Protein AF-W4VJ61-F1 (afdb_monomer)

pLDDT: mean 85.26, std 14.66, range [44.03, 98.44]

Foldseek 3Di:
DDPDDDDDPVRLVVQLVVLVVQLVVLVVQLVVQCVCCVVPNDPVSNVVSCVVSVVSNVVSVLSNCLSVDDPDPVVVVSVD

Nearest PDB structures (foldseek):
  5l8g-assembly2_N  TM=6.114E-01  e=6.313E+00  Rhodospirillum rubrum
  5l8g-assembly2_S  TM=5.683E-01  e=5.335E+00  Rhodospirillum rubrum

Structure (mmCIF, N/CA/C/O backbone):
data_AF-W4VJ61-F1
#
_entry.id   AF-W4VJ61-F1
#
loop_
_atom_site.group_PDB
_atom_site.id
_atom_site.type_symbol
_atom_site.label_atom_id
_atom_site.label_alt_id
_atom_site.label_comp_id
_atom_site.label_asym_id
_atom_site.label_entity_id
_atom_site.label_seq_id
_atom_site.pdbx_PDB_ins_code
_atom_site.Cartn_x
_atom_site.Cartn_y
_atom_site.Cartn_z
_atom_site.occupancy
_atom_site.B_iso_or_equiv
_atom_site.auth_seq_id
_atom_site.auth_comp_id
_atom_site.auth_asym_id
_atom_site.auth_atom_id
_atom_site.pdbx_PDB_model_num
ATOM 1 N N . MET A 1 1 ? 2.560 0.511 33.949 1.00 44.03 1 MET A N 1
ATOM 2 C CA . MET A 1 1 ? 1.767 0.241 32.732 1.00 44.03 1 MET A CA 1
ATOM 3 C C . MET A 1 1 ? 0.979 1.493 32.397 1.00 44.03 1 MET A C 1
ATOM 5 O O . MET A 1 1 ? 0.237 1.946 33.257 1.00 44.03 1 MET A O 1
ATOM 9 N N . GLY A 1 2 ? 1.184 2.084 31.218 1.00 45.50 2 GLY A N 1
ATOM 10 C CA . GLY A 1 2 ? 0.362 3.210 30.767 1.00 45.50 2 GLY A CA 1
ATOM 11 C C . GLY A 1 2 ? -1.086 2.766 30.554 1.00 45.50 2 GLY A C 1
ATOM 12 O O . GLY A 1 2 ? -1.324 1.639 30.124 1.00 45.50 2 GLY A O 1
ATOM 13 N N . SER A 1 3 ? -2.037 3.631 30.888 1.00 48.81 3 SER A N 1
ATOM 14 C CA . SER A 1 3 ? -3.459 3.452 30.601 1.00 48.81 3 SER A CA 1
ATOM 15 C C . SER A 1 3 ? -3.661 3.285 29.09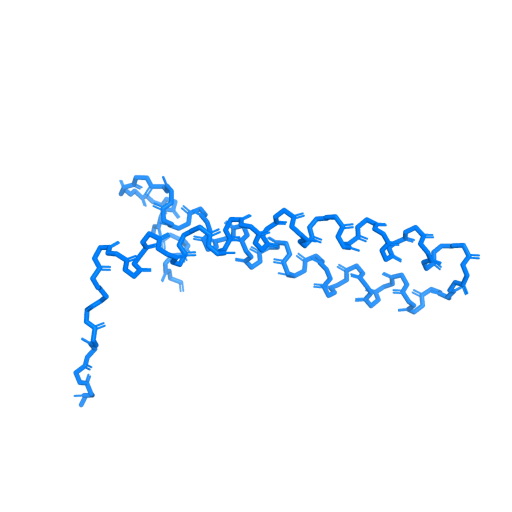6 1.00 48.81 3 SER A C 1
ATOM 17 O O . SER A 1 3 ? -3.473 4.235 28.336 1.00 48.81 3 SER A O 1
ATOM 19 N N . THR A 1 4 ? -4.010 2.078 28.655 1.00 57.94 4 THR A N 1
ATOM 20 C CA . THR A 1 4 ? -4.426 1.821 27.275 1.00 57.94 4 THR A CA 1
ATOM 21 C C . THR A 1 4 ? -5.723 2.579 27.029 1.00 57.94 4 THR A C 1
ATOM 23 O O . THR A 1 4 ? -6.733 2.300 27.671 1.00 57.94 4 THR A O 1
ATOM 26 N N . HIS A 1 5 ? -5.674 3.582 26.157 1.00 65.69 5 HIS A N 1
ATOM 27 C CA . HIS A 1 5 ? -6.849 4.347 25.768 1.00 65.69 5 HIS A CA 1
ATOM 28 C C . HIS A 1 5 ? -7.789 3.413 24.992 1.00 65.69 5 HIS A C 1
ATOM 30 O O . HIS A 1 5 ? -7.418 2.906 23.935 1.00 65.69 5 HIS A O 1
ATOM 36 N N . GLU A 1 6 ? -8.972 3.131 25.537 1.00 74.44 6 GLU A N 1
ATOM 37 C CA . GLU A 1 6 ? -10.018 2.396 24.821 1.00 74.44 6 GLU A CA 1
ATOM 38 C C . GLU A 1 6 ? -10.536 3.303 23.695 1.00 74.44 6 GLU A C 1
ATOM 40 O O . GLU A 1 6 ? -10.962 4.433 23.950 1.00 74.44 6 GLU A O 1
ATOM 45 N N . PHE A 1 7 ? -10.449 2.846 22.445 1.00 77.00 7 PHE A N 1
ATOM 46 C CA . PHE A 1 7 ? -10.984 3.596 21.310 1.00 77.00 7 PHE A CA 1
ATOM 47 C C . PHE A 1 7 ? -12.511 3.639 21.385 1.00 77.00 7 PHE A C 1
ATOM 49 O O . PHE A 1 7 ? -13.173 2.648 21.693 1.00 77.00 7 PHE A O 1
ATOM 56 N N . SER A 1 8 ? -13.093 4.792 21.074 1.00 86.88 8 SER A N 1
ATOM 57 C CA . SER A 1 8 ? -14.535 4.910 20.911 1.00 86.88 8 SER A CA 1
ATOM 58 C C . SER A 1 8 ? -15.006 4.170 19.656 1.00 86.88 8 SER A C 1
ATOM 60 O O . SER A 1 8 ? -14.279 4.032 18.673 1.00 86.88 8 SER A O 1
ATOM 62 N N . VAL A 1 9 ? -16.284 3.787 19.629 1.00 83.00 9 VAL A N 1
ATOM 63 C CA . VAL A 1 9 ? -16.917 3.160 18.451 1.00 83.00 9 VAL A CA 1
ATOM 64 C C . VAL A 1 9 ? -16.734 4.009 17.184 1.00 83.00 9 VAL A C 1
ATOM 66 O O . VAL A 1 9 ? -16.565 3.473 16.092 1.00 83.00 9 VAL A O 1
ATOM 69 N N . LYS A 1 10 ? -16.733 5.343 17.312 1.00 86.25 10 LYS A N 1
ATOM 70 C CA . LYS A 1 10 ? -16.507 6.250 16.177 1.00 86.25 10 LYS A CA 1
ATOM 71 C C . LYS A 1 10 ? -15.084 6.136 15.629 1.00 86.25 10 LYS A C 1
ATOM 73 O O . LYS A 1 10 ? -14.914 6.141 14.414 1.00 86.25 10 LYS A O 1
ATOM 78 N N . GLU A 1 11 ? -14.088 6.016 16.504 1.00 83.50 11 GLU A N 1
ATOM 79 C CA . GLU A 1 11 ? -12.685 5.829 16.118 1.00 83.50 11 GLU A CA 1
ATOM 80 C C . GLU A 1 11 ? -12.460 4.454 15.483 1.00 83.50 11 GLU A C 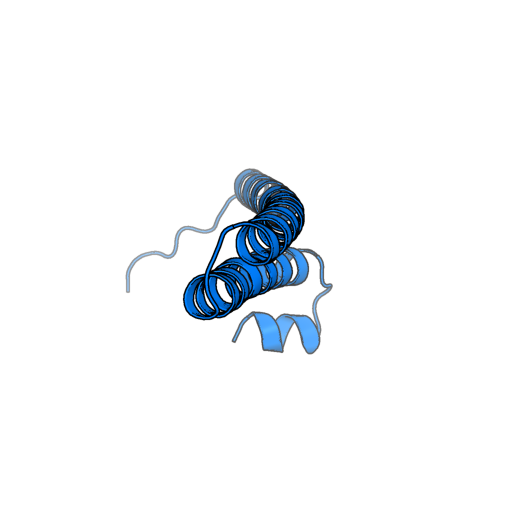1
ATOM 82 O O . GLU A 1 11 ? -11.787 4.362 14.459 1.00 83.50 11 GLU A O 1
ATOM 87 N N . GLU A 1 12 ? -13.085 3.396 16.007 1.00 81.94 12 GLU A N 1
ATOM 88 C CA . GLU A 1 12 ? -13.000 2.058 15.407 1.00 81.94 12 GLU A CA 1
ATOM 89 C C . GLU A 1 12 ? -13.626 1.998 14.004 1.00 81.94 12 GLU A C 1
ATOM 91 O O . GLU A 1 12 ? -13.069 1.371 13.097 1.00 81.94 12 GLU A O 1
ATOM 96 N N . VAL A 1 13 ? -14.763 2.673 13.798 1.00 84.69 13 VAL A N 1
ATOM 97 C CA . VAL A 1 13 ? -15.401 2.785 12.477 1.00 84.69 13 VAL A CA 1
ATOM 98 C C . VAL A 1 13 ? -14.534 3.611 11.529 1.00 84.69 13 VAL A C 1
ATOM 100 O O . VAL A 1 13 ? -14.310 3.185 10.396 1.00 84.69 13 VAL A O 1
ATOM 103 N N . ALA A 1 14 ? -14.006 4.752 11.983 1.00 87.69 14 ALA A N 1
ATOM 104 C CA . ALA A 1 14 ? -13.114 5.583 11.180 1.00 87.69 14 ALA A CA 1
ATOM 105 C C . ALA A 1 14 ? -11.865 4.801 10.743 1.00 87.69 14 ALA A C 1
ATOM 107 O O . ALA A 1 14 ? -11.547 4.799 9.555 1.00 87.69 14 ALA A O 1
ATOM 108 N N . ASN A 1 15 ? -11.227 4.067 11.661 1.00 85.25 15 ASN A N 1
ATOM 109 C CA . ASN A 1 15 ? -10.104 3.188 11.339 1.00 85.25 15 ASN A CA 1
ATOM 110 C C . ASN A 1 15 ? -10.514 2.092 10.346 1.00 85.25 15 ASN A C 1
ATOM 112 O O . ASN A 1 15 ? -9.858 1.891 9.331 1.00 85.25 15 ASN A O 1
ATOM 116 N N . SER A 1 16 ? -11.636 1.408 10.559 1.00 84.50 16 SER A N 1
ATOM 117 C CA . SER A 1 16 ? -12.070 0.347 9.636 1.00 84.50 16 SER A CA 1
ATOM 118 C C . SER A 1 16 ? -12.292 0.870 8.207 1.00 84.50 16 SER A C 1
ATOM 120 O O . SER A 1 16 ? -11.909 0.211 7.238 1.00 84.50 16 SER A O 1
ATOM 122 N N . VAL A 1 17 ? -12.858 2.075 8.068 1.00 88.56 17 VAL A N 1
ATOM 123 C CA . VAL A 1 17 ? -13.078 2.732 6.771 1.00 88.56 17 VAL A CA 1
ATOM 124 C C . VAL A 1 17 ? -11.760 3.158 6.126 1.00 88.56 17 VAL A C 1
ATOM 126 O O . VAL A 1 17 ? -11.541 2.858 4.952 1.00 88.56 17 VAL A O 1
ATOM 129 N N . THR A 1 18 ? -10.865 3.822 6.863 1.00 89.12 18 THR A N 1
ATOM 130 C CA . THR A 1 18 ? -9.574 4.268 6.309 1.00 89.12 18 THR A CA 1
ATOM 131 C C . THR A 1 18 ? -8.714 3.087 5.877 1.00 89.12 18 THR A C 1
ATOM 133 O O . THR A 1 18 ? -8.114 3.133 4.803 1.00 89.12 18 THR A O 1
ATOM 136 N N . HIS A 1 19 ? -8.717 1.997 6.643 1.00 87.81 19 HIS A N 1
ATOM 137 C CA . HIS A 1 19 ? -8.009 0.775 6.280 1.00 87.81 19 HIS A CA 1
ATOM 138 C C . HIS A 1 19 ? -8.638 0.069 5.071 1.00 87.81 19 HIS A C 1
ATOM 140 O O . HIS A 1 19 ? -7.906 -0.375 4.188 1.00 87.81 19 HIS A O 1
ATOM 146 N N . GLY A 1 20 ? -9.972 0.027 4.967 1.00 88.19 20 GLY A N 1
ATOM 147 C CA . GLY A 1 20 ? -10.658 -0.511 3.787 1.00 88.19 20 GLY A CA 1
ATOM 148 C C . GLY A 1 20 ? -10.357 0.280 2.507 1.00 88.19 20 GLY A C 1
ATOM 149 O O . GLY A 1 20 ? -10.069 -0.306 1.463 1.00 88.19 20 GLY A O 1
ATOM 150 N N . ILE A 1 21 ? -10.339 1.614 2.586 1.00 93.56 21 ILE A N 1
ATOM 151 C CA . ILE A 1 21 ? -9.911 2.473 1.470 1.00 93.56 21 ILE A CA 1
ATOM 152 C C . ILE A 1 21 ? -8.430 2.226 1.148 1.00 93.56 21 ILE A C 1
ATOM 154 O O . ILE A 1 21 ? -8.074 2.059 -0.020 1.00 93.56 21 ILE A O 1
ATOM 158 N N . GLY A 1 22 ? -7.578 2.137 2.173 1.00 93.31 22 GLY A N 1
ATOM 159 C CA . GLY A 1 22 ? -6.158 1.815 2.033 1.00 93.31 22 GLY A CA 1
ATOM 160 C C . GLY A 1 22 ? -5.913 0.486 1.315 1.00 93.31 22 GLY A C 1
ATOM 161 O O . GLY A 1 22 ? -5.033 0.415 0.458 1.00 93.31 22 GLY A O 1
ATOM 162 N N . MET A 1 23 ? -6.732 -0.538 1.577 1.00 93.44 23 MET A N 1
ATOM 163 C CA . MET A 1 23 ? -6.679 -1.832 0.885 1.00 93.44 23 MET A CA 1
ATOM 164 C C . MET A 1 23 ? -6.917 -1.672 -0.620 1.00 93.44 23 MET A C 1
ATOM 166 O O . MET A 1 23 ? -6.101 -2.129 -1.422 1.00 93.44 23 MET A O 1
ATOM 170 N N . LEU A 1 24 ? -8.003 -0.996 -1.012 1.00 95.25 24 LEU A N 1
ATOM 171 C CA . LEU A 1 24 ? -8.349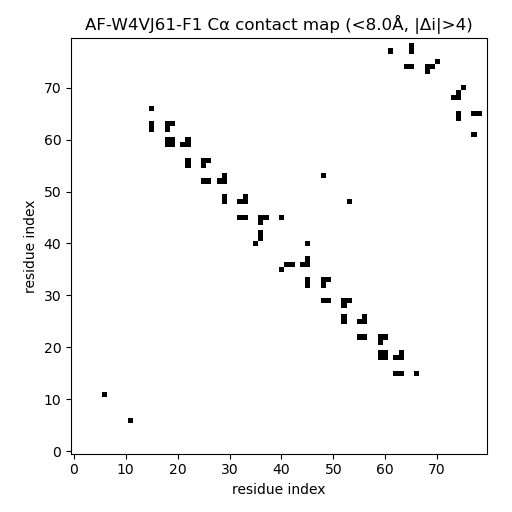 -0.796 -2.424 1.00 95.25 24 LEU A CA 1
ATOM 172 C C . LEU A 1 24 ? -7.288 0.031 -3.159 1.00 95.25 24 LEU A C 1
ATOM 174 O O . LEU A 1 24 ? -6.857 -0.343 -4.252 1.00 95.25 24 LEU A O 1
ATOM 178 N N . LEU A 1 25 ? -6.827 1.121 -2.540 1.00 96.75 25 LEU A N 1
ATOM 179 C CA . LEU A 1 25 ? -5.773 1.963 -3.104 1.00 96.75 25 LEU A CA 1
ATOM 180 C C . LEU A 1 25 ? -4.441 1.214 -3.221 1.00 96.75 25 LEU A C 1
ATOM 182 O O . LEU A 1 25 ? -3.736 1.395 -4.211 1.00 96.75 25 LEU A O 1
ATOM 186 N N . SER A 1 26 ? -4.115 0.337 -2.269 1.00 96.38 26 SER A N 1
ATOM 187 C CA . SER A 1 26 ? -2.894 -0.477 -2.320 1.00 96.38 26 SER A CA 1
ATOM 188 C C . SER A 1 26 ? -2.920 -1.483 -3.467 1.00 96.38 26 SER A C 1
ATOM 190 O O . SER A 1 26 ? -1.908 -1.649 -4.143 1.00 96.38 26 SER A O 1
ATOM 192 N N . ILE A 1 27 ? -4.072 -2.109 -3.739 1.00 97.31 27 ILE A N 1
ATOM 193 C CA . ILE A 1 27 ? -4.235 -3.011 -4.891 1.00 97.31 27 ILE A CA 1
ATOM 194 C C . ILE A 1 27 ? -4.051 -2.231 -6.197 1.00 97.31 27 ILE A C 1
ATOM 196 O O . ILE A 1 27 ? -3.254 -2.632 -7.046 1.00 97.31 27 ILE A O 1
ATOM 200 N N . ALA A 1 28 ? -4.748 -1.100 -6.347 1.00 98.19 28 ALA A N 1
ATOM 201 C CA . ALA A 1 28 ? -4.650 -0.268 -7.544 1.00 98.19 28 ALA A CA 1
ATOM 202 C C . ALA A 1 28 ? -3.215 0.244 -7.769 1.00 98.19 28 ALA A C 1
ATOM 204 O O . ALA A 1 28 ? -2.677 0.125 -8.870 1.00 98.19 28 ALA A O 1
ATOM 205 N N . GLY A 1 29 ? -2.571 0.753 -6.716 1.00 97.94 29 GLY A N 1
ATOM 206 C CA . GLY A 1 29 ? -1.190 1.229 -6.757 1.00 97.94 29 GLY A CA 1
ATOM 207 C C . GLY A 1 29 ? -0.194 0.125 -7.107 1.00 97.94 29 GLY A C 1
ATOM 208 O O . GLY A 1 29 ? 0.662 0.334 -7.964 1.00 97.94 29 GLY A O 1
ATOM 209 N N . LEU A 1 30 ? -0.331 -1.067 -6.514 1.00 97.94 30 LEU A N 1
ATOM 210 C CA . LEU A 1 30 ? 0.515 -2.221 -6.827 1.00 97.94 30 LEU A CA 1
ATOM 211 C C . LEU A 1 30 ? 0.412 -2.610 -8.308 1.00 97.94 30 LEU A C 1
ATOM 213 O O . LEU A 1 30 ? 1.439 -2.810 -8.955 1.00 97.94 30 LEU A O 1
ATOM 217 N N . VAL A 1 31 ? -0.804 -2.664 -8.865 1.00 98.25 31 VAL A N 1
ATOM 218 C CA . VAL A 1 31 ? -1.009 -2.971 -10.291 1.00 98.25 31 VAL A CA 1
ATOM 219 C C . VAL A 1 31 ? -0.330 -1.926 -11.175 1.00 98.25 31 VAL A C 1
ATOM 221 O O . VAL A 1 31 ? 0.425 -2.291 -12.075 1.00 98.25 31 VAL A O 1
ATOM 224 N N . ILE A 1 32 ? -0.540 -0.634 -10.898 1.00 98.31 32 ILE A N 1
ATOM 225 C CA . ILE A 1 32 ? 0.073 0.459 -11.667 1.00 98.31 32 ILE A CA 1
ATOM 226 C C . ILE A 1 32 ? 1.603 0.358 -11.617 1.00 98.31 32 ILE A C 1
ATOM 228 O O . ILE A 1 32 ? 2.256 0.400 -12.660 1.00 98.31 32 ILE A O 1
ATOM 232 N N . LEU A 1 33 ? 2.182 0.172 -10.429 1.00 97.94 33 LEU A N 1
ATOM 233 C CA . LEU A 1 33 ? 3.630 0.062 -10.256 1.00 97.94 33 LEU A CA 1
ATOM 234 C C . LEU A 1 33 ? 4.216 -1.153 -10.990 1.00 97.94 33 LEU A C 1
ATOM 236 O O . LEU A 1 33 ? 5.266 -1.030 -11.624 1.00 97.94 33 LEU A O 1
ATOM 240 N N . ILE A 1 34 ? 3.550 -2.312 -10.962 1.00 97.81 34 ILE A N 1
ATOM 241 C CA . ILE A 1 34 ? 3.991 -3.504 -11.707 1.00 97.81 34 ILE A CA 1
ATOM 242 C C . ILE A 1 34 ? 3.942 -3.257 -13.221 1.00 97.81 34 ILE A C 1
ATOM 244 O O . ILE A 1 34 ? 4.912 -3.557 -13.920 1.00 97.81 34 ILE A O 1
ATOM 248 N N . VAL A 1 35 ? 2.857 -2.670 -13.735 1.00 98.44 35 VAL A N 1
ATOM 249 C CA . VAL A 1 35 ? 2.723 -2.369 -15.171 1.00 98.44 35 VAL A CA 1
ATOM 250 C C . VAL A 1 35 ? 3.830 -1.414 -15.623 1.00 98.44 35 VAL A C 1
ATOM 252 O O . VAL A 1 35 ? 4.564 -1.719 -16.562 1.00 98.44 35 VAL A O 1
ATOM 255 N N . TYR A 1 36 ? 4.019 -0.295 -14.921 1.00 98.25 36 TYR A N 1
ATOM 256 C CA . TYR A 1 36 ? 5.040 0.689 -15.286 1.00 98.25 36 TYR A CA 1
ATOM 257 C C . TYR A 1 36 ? 6.467 0.165 -15.106 1.00 98.25 36 TYR A C 1
ATOM 259 O O . TYR A 1 36 ? 7.326 0.452 -15.937 1.00 98.25 36 TYR A O 1
ATOM 267 N N . SER A 1 37 ? 6.736 -0.632 -14.068 1.00 97.81 37 SER A N 1
ATOM 268 C CA . SER A 1 37 ? 8.064 -1.239 -13.892 1.00 97.81 37 SER A CA 1
ATOM 269 C C . SER A 1 37 ? 8.385 -2.286 -14.954 1.00 97.81 37 SER A C 1
ATOM 271 O O . SER A 1 37 ? 9.551 -2.428 -15.309 1.00 97.81 37 SER A O 1
ATOM 273 N N . THR A 1 38 ? 7.375 -2.958 -15.511 1.00 97.62 38 THR A N 1
ATOM 274 C CA . THR A 1 38 ? 7.558 -3.876 -16.644 1.00 97.62 38 THR A CA 1
ATOM 275 C C . THR A 1 38 ? 7.859 -3.123 -17.942 1.00 97.62 38 THR A C 1
ATOM 277 O O . THR A 1 38 ? 8.675 -3.577 -18.737 1.00 97.62 38 THR A O 1
ATOM 280 N N . LEU A 1 39 ? 7.222 -1.967 -18.160 1.00 98.31 39 LEU A N 1
ATOM 281 C CA . LEU A 1 39 ? 7.390 -1.176 -19.385 1.00 98.31 39 LEU A CA 1
ATOM 282 C C . LEU A 1 39 ? 8.673 -0.335 -19.402 1.00 98.31 39 LEU A C 1
ATOM 284 O O . LEU A 1 39 ? 9.284 -0.173 -20.455 1.00 98.31 39 LEU A O 1
ATOM 288 N N . TYR A 1 40 ? 9.062 0.224 -18.255 1.00 98.19 40 TYR A N 1
ATOM 289 C CA . TYR A 1 40 ? 10.094 1.266 -18.182 1.00 98.19 40 TYR A CA 1
ATOM 290 C C . TYR A 1 40 ? 11.180 0.995 -17.135 1.00 98.19 40 TYR A C 1
ATOM 292 O O . TYR A 1 40 ? 12.146 1.750 -17.041 1.00 98.19 40 TYR A O 1
ATOM 300 N N . GLY A 1 41 ? 11.004 -0.032 -16.306 1.00 96.94 41 GLY A N 1
ATOM 301 C CA . GLY A 1 41 ? 11.871 -0.311 -15.171 1.00 96.94 41 GLY A CA 1
ATOM 302 C C . GLY A 1 41 ? 12.886 -1.420 -15.425 1.00 96.94 41 GLY A C 1
ATOM 303 O O . GLY A 1 41 ? 13.112 -1.898 -16.533 1.00 96.94 41 GLY A O 1
ATOM 304 N N . THR A 1 42 ? 13.504 -1.841 -14.329 1.00 98.06 42 THR A N 1
ATOM 305 C CA . THR A 1 42 ? 14.401 -2.999 -14.272 1.00 98.06 42 THR A CA 1
ATOM 306 C C . THR A 1 42 ? 13.811 -4.058 -13.347 1.00 98.06 42 THR A C 1
ATOM 308 O O . THR A 1 42 ? 12.877 -3.784 -12.592 1.00 98.06 42 THR A O 1
ATOM 311 N N . VAL A 1 43 ? 14.406 -5.253 -13.327 1.00 97.88 43 VAL A N 1
ATOM 312 C CA . VAL A 1 43 ? 14.008 -6.338 -12.411 1.00 97.88 43 VAL A CA 1
ATOM 313 C C . VAL A 1 43 ? 13.944 -5.864 -10.952 1.00 97.88 43 VAL A C 1
ATOM 315 O O . VAL A 1 43 ? 13.021 -6.226 -10.227 1.00 97.88 43 VAL A O 1
ATOM 318 N N . TRP A 1 44 ? 14.856 -4.982 -10.532 1.00 98.38 44 TRP A N 1
ATOM 319 C CA . TRP A 1 44 ? 14.852 -4.421 -9.179 1.00 98.38 44 TRP A CA 1
ATOM 320 C C . TRP A 1 44 ? 13.608 -3.586 -8.863 1.00 98.38 44 TRP A C 1
ATOM 322 O O . TRP A 1 44 ? 13.134 -3.625 -7.729 1.00 98.38 44 TRP A O 1
ATOM 332 N N . HIS A 1 45 ? 13.044 -2.881 -9.847 1.00 98.19 45 HIS A N 1
ATOM 333 C CA . HIS A 1 45 ? 11.799 -2.132 -9.667 1.00 98.19 45 HIS A CA 1
ATOM 334 C C . HIS A 1 45 ? 10.620 -3.082 -9.463 1.00 98.19 45 HIS A C 1
ATOM 336 O O . HIS A 1 45 ? 9.850 -2.900 -8.524 1.00 98.19 45 HIS A O 1
ATOM 342 N N . ILE A 1 46 ? 10.525 -4.134 -10.282 1.00 98.00 46 ILE A N 1
ATOM 343 C CA . ILE A 1 46 ? 9.460 -5.139 -10.177 1.00 98.00 46 ILE A CA 1
ATOM 344 C C . ILE A 1 46 ? 9.503 -5.810 -8.799 1.00 98.00 46 ILE A C 1
ATOM 346 O O . ILE A 1 46 ? 8.485 -5.863 -8.109 1.00 98.00 46 ILE A O 1
ATOM 350 N N . VAL A 1 47 ? 10.683 -6.271 -8.367 1.00 98.31 47 VAL A N 1
ATOM 351 C CA . VAL A 1 47 ? 10.862 -6.926 -7.059 1.00 98.31 47 VAL A CA 1
ATOM 352 C C . VAL A 1 47 ? 10.504 -5.975 -5.917 1.00 98.31 47 VAL A C 1
ATOM 354 O O . VAL A 1 47 ? 9.717 -6.335 -5.041 1.00 98.31 47 VAL A O 1
ATOM 357 N N . SER A 1 48 ? 11.027 -4.746 -5.945 1.00 97.69 48 SER A N 1
ATOM 358 C CA . SER A 1 48 ? 10.806 -3.768 -4.873 1.00 97.69 48 SER A CA 1
ATOM 359 C C . SER A 1 48 ? 9.340 -3.350 -4.772 1.00 97.69 48 SER A C 1
ATOM 361 O O . SER A 1 48 ? 8.779 -3.340 -3.678 1.00 97.69 48 SER A O 1
ATOM 363 N N . PHE A 1 49 ? 8.689 -3.053 -5.900 1.00 98.00 49 PHE A N 1
ATOM 364 C CA . PHE A 1 49 ? 7.278 -2.668 -5.919 1.00 98.00 49 PHE A CA 1
ATOM 365 C C . PHE A 1 49 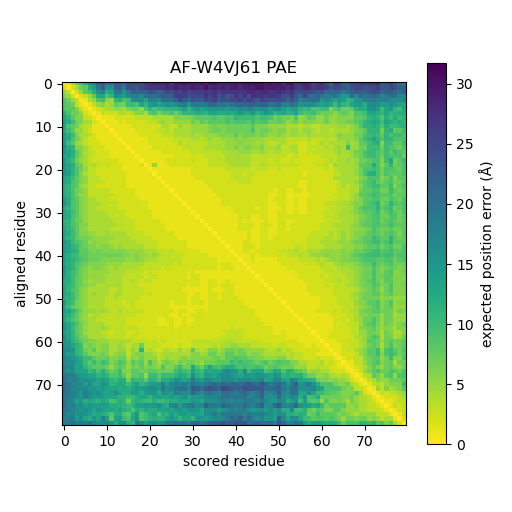? 6.356 -3.821 -5.541 1.00 98.00 49 PHE A C 1
ATOM 367 O O . PHE A 1 49 ? 5.382 -3.595 -4.826 1.00 98.00 49 PHE A O 1
ATOM 374 N N . THR A 1 50 ? 6.680 -5.050 -5.946 1.00 97.81 50 THR A N 1
ATOM 375 C CA . THR A 1 50 ? 5.905 -6.233 -5.554 1.00 97.81 50 THR A CA 1
ATOM 376 C C . THR A 1 50 ? 5.988 -6.474 -4.050 1.00 97.81 50 THR A C 1
ATOM 378 O O . THR A 1 50 ? 4.960 -6.699 -3.416 1.00 97.81 50 THR A O 1
ATOM 381 N N . LEU A 1 51 ? 7.180 -6.371 -3.450 1.00 98.31 51 LEU A N 1
ATOM 382 C CA . LEU A 1 51 ? 7.344 -6.501 -2.000 1.00 98.31 51 LEU A CA 1
ATOM 383 C C . LEU A 1 51 ? 6.628 -5.376 -1.246 1.00 98.31 51 LEU A C 1
ATOM 385 O O . LEU A 1 51 ? 5.852 -5.640 -0.328 1.00 98.31 51 LEU A O 1
ATOM 389 N N . PHE A 1 52 ? 6.844 -4.123 -1.647 1.00 96.81 52 PHE A N 1
ATOM 390 C CA . PHE A 1 52 ? 6.233 -2.970 -0.991 1.00 96.81 52 PHE A CA 1
ATOM 391 C C . PHE A 1 52 ? 4.704 -2.965 -1.123 1.00 96.81 52 PHE A C 1
ATOM 393 O O . PHE A 1 52 ? 3.987 -2.929 -0.126 1.00 96.81 52 PHE A O 1
ATOM 400 N N . GLY A 1 53 ? 4.178 -3.042 -2.345 1.00 97.38 53 GLY A N 1
ATOM 401 C CA . GLY A 1 53 ? 2.734 -3.027 -2.557 1.00 97.38 53 GLY A CA 1
ATOM 402 C C . GLY A 1 53 ? 2.066 -4.302 -2.040 1.00 97.38 53 GLY A C 1
ATOM 403 O O . GLY A 1 53 ? 0.988 -4.226 -1.459 1.00 97.38 53 GLY A O 1
ATOM 404 N N . GLY A 1 54 ? 2.719 -5.463 -2.154 1.00 97.88 54 GLY A N 1
ATOM 405 C CA . GLY A 1 54 ? 2.218 -6.721 -1.598 1.00 97.88 54 GLY A CA 1
ATOM 406 C C . GLY A 1 54 ? 2.082 -6.678 -0.075 1.00 97.88 54 GLY A C 1
ATOM 407 O O . GLY A 1 54 ? 1.046 -7.068 0.464 1.00 97.88 54 GLY A O 1
ATOM 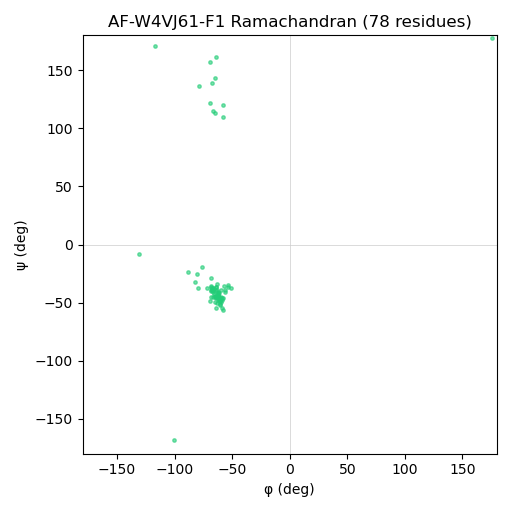408 N N . THR A 1 55 ? 3.085 -6.139 0.626 1.00 97.00 55 THR A N 1
ATOM 409 C CA . THR A 1 55 ? 3.010 -5.948 2.086 1.00 97.00 55 THR A CA 1
ATOM 410 C C . THR A 1 55 ? 1.953 -4.921 2.484 1.00 97.00 55 THR A C 1
ATOM 412 O O . THR A 1 55 ? 1.234 -5.162 3.450 1.00 97.00 55 THR A O 1
ATOM 415 N N . MET A 1 56 ? 1.777 -3.838 1.721 1.00 95.81 56 MET A N 1
ATOM 416 C CA . MET A 1 56 ? 0.687 -2.877 1.943 1.00 95.81 56 MET A CA 1
ATOM 417 C C . MET A 1 56 ? -0.695 -3.519 1.779 1.00 95.81 56 MET A C 1
ATOM 419 O O . MET A 1 56 ? -1.545 -3.381 2.659 1.00 95.81 56 MET A O 1
ATOM 423 N N . VAL A 1 57 ? -0.917 -4.288 0.707 1.00 95.44 57 VAL A N 1
ATOM 424 C CA . VAL A 1 57 ? -2.172 -5.033 0.516 1.00 95.44 57 VAL A CA 1
ATOM 425 C C . VAL A 1 57 ? -2.413 -5.983 1.688 1.00 95.44 57 VAL A C 1
ATOM 427 O O . VAL A 1 57 ? -3.514 -5.994 2.240 1.00 95.44 57 VAL A O 1
ATOM 430 N N . LEU A 1 58 ? -1.394 -6.737 2.114 1.00 93.50 58 LEU A N 1
ATOM 431 C CA . LEU A 1 58 ? -1.500 -7.652 3.251 1.00 93.50 58 LEU A CA 1
ATOM 432 C C . LEU A 1 58 ? -1.837 -6.915 4.556 1.00 93.50 58 LEU A C 1
ATOM 434 O O . LEU A 1 58 ? -2.728 -7.354 5.283 1.00 93.50 58 LEU A O 1
ATOM 438 N N . LEU A 1 59 ? -1.165 -5.796 4.837 1.00 92.06 59 LEU A N 1
ATOM 439 C CA . LEU A 1 59 ? -1.378 -4.967 6.025 1.00 92.06 59 LEU A CA 1
ATOM 440 C C . LEU A 1 59 ? -2.821 -4.461 6.100 1.00 92.06 59 LEU A C 1
ATOM 442 O O . LEU A 1 59 ? -3.508 -4.681 7.100 1.00 92.06 59 LEU A O 1
ATOM 446 N N . TYR A 1 60 ? -3.293 -3.804 5.038 1.00 89.44 60 TYR A N 1
ATOM 447 C CA . TYR A 1 60 ? -4.637 -3.234 5.021 1.00 89.44 60 TYR A CA 1
ATOM 448 C C . TYR A 1 60 ? -5.715 -4.316 5.024 1.00 89.44 60 TYR A C 1
ATOM 450 O O . TYR A 1 60 ? -6.682 -4.194 5.770 1.00 89.44 60 TYR A O 1
ATOM 458 N N . THR A 1 61 ? -5.508 -5.419 4.299 1.00 87.12 61 THR A N 1
ATOM 459 C CA . THR A 1 61 ? -6.427 -6.568 4.330 1.00 87.12 61 THR A CA 1
ATOM 460 C C . THR A 1 61 ? -6.515 -7.165 5.732 1.00 87.12 61 THR A C 1
ATOM 462 O O . THR A 1 61 ? -7.612 -7.388 6.236 1.00 87.12 61 THR A O 1
ATOM 465 N N . SER A 1 62 ? -5.375 -7.393 6.391 1.00 86.81 62 SER A N 1
ATOM 466 C CA . SER A 1 62 ? -5.337 -7.960 7.745 1.00 86.81 62 SER A CA 1
ATOM 467 C C . SER A 1 62 ? -6.050 -7.052 8.746 1.00 86.81 62 SER A C 1
ATOM 469 O O . SER A 1 62 ? -6.843 -7.529 9.556 1.00 86.81 62 SER A O 1
ATOM 471 N 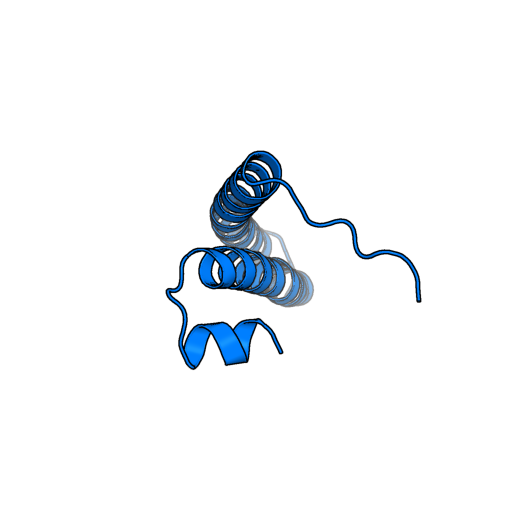N . SER A 1 63 ? -5.847 -5.736 8.641 1.00 81.31 63 SER A N 1
ATOM 472 C CA . SER A 1 63 ? -6.546 -4.761 9.478 1.00 81.31 63 SER A CA 1
ATOM 473 C C . SER A 1 63 ? -8.060 -4.756 9.228 1.00 81.31 63 SER A C 1
ATOM 475 O O . SER A 1 63 ? -8.840 -4.853 10.176 1.00 81.31 63 SER A O 1
ATOM 477 N N . THR A 1 64 ? -8.501 -4.752 7.966 1.00 81.00 64 THR A N 1
ATOM 478 C CA . THR A 1 64 ? -9.931 -4.821 7.628 1.00 81.00 64 THR A CA 1
ATOM 479 C C . THR A 1 64 ? -10.567 -6.132 8.104 1.00 81.00 64 THR A C 1
ATOM 481 O O . THR A 1 64 ? -11.664 -6.116 8.669 1.00 81.00 64 THR A O 1
ATOM 484 N N . LEU A 1 65 ? -9.885 -7.271 7.942 1.00 78.00 65 LEU A N 1
ATOM 485 C CA . LEU A 1 65 ? -10.379 -8.581 8.379 1.00 78.00 65 LEU A CA 1
ATOM 486 C C . LEU A 1 65 ? -10.474 -8.699 9.906 1.00 78.00 65 LEU A C 1
ATOM 488 O O . LEU A 1 65 ? -11.457 -9.246 10.404 1.00 78.00 65 LEU A O 1
ATOM 492 N N . LEU A 1 66 ? -9.512 -8.162 10.662 1.00 77.38 66 LEU A N 1
ATOM 493 C CA . LEU A 1 66 ? -9.533 -8.181 12.132 1.00 77.38 66 LEU A CA 1
ATOM 494 C C . LEU A 1 66 ? -10.811 -7.542 12.703 1.00 77.38 66 LEU A C 1
ATOM 496 O O . LEU A 1 66 ? -11.402 -8.058 13.663 1.00 77.38 66 LEU A O 1
ATOM 500 N N . HIS A 1 67 ? -11.248 -6.439 12.097 1.00 70.62 67 HIS A N 1
ATOM 501 C CA . HIS A 1 67 ? -12.463 -5.733 12.496 1.00 70.62 67 HIS A CA 1
ATOM 502 C C . HIS 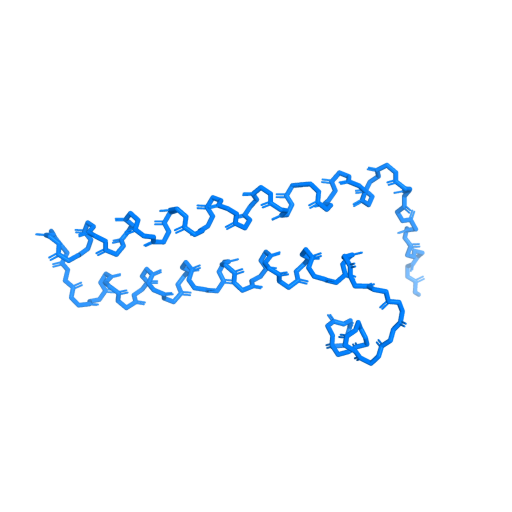A 1 67 ? -13.735 -6.358 11.905 1.00 70.62 67 HIS A C 1
ATOM 504 O O . HIS A 1 67 ? -14.762 -6.374 12.582 1.00 70.62 67 HIS A O 1
A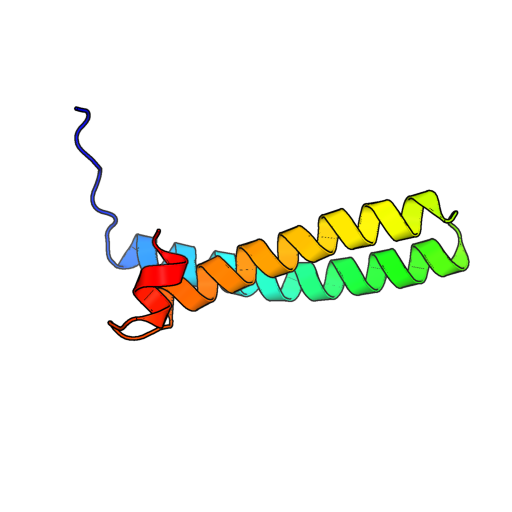TOM 510 N N . SER A 1 68 ? -13.663 -6.945 10.706 1.00 69.62 68 SER A N 1
ATOM 511 C CA . SER A 1 68 ? -14.825 -7.536 10.023 1.00 69.62 68 SER A CA 1
ATOM 512 C C . SER A 1 68 ? -15.194 -8.940 10.518 1.00 69.62 68 SER A C 1
ATOM 514 O O . SER A 1 68 ? -16.345 -9.356 10.388 1.00 69.62 68 SER A O 1
ATOM 516 N N . LEU A 1 69 ? -14.245 -9.698 11.080 1.00 72.81 69 LEU A N 1
ATOM 517 C CA . LEU A 1 69 ? -14.500 -11.072 11.513 1.00 72.81 69 LEU A CA 1
ATOM 518 C C . LEU A 1 69 ? -15.249 -11.136 12.865 1.00 72.81 69 LEU A C 1
ATOM 520 O O . LEU A 1 69 ? -14.875 -10.449 13.833 1.00 72.81 69 LEU A O 1
ATOM 524 N N . PRO A 1 70 ? -16.266 -12.019 12.982 1.00 64.50 70 PRO A N 1
ATOM 525 C CA . PRO A 1 70 ? -16.917 -12.318 14.254 1.00 64.50 70 PRO A CA 1
ATOM 526 C C . PRO A 1 70 ? -15.932 -12.968 15.238 1.00 64.50 70 PRO A C 1
ATOM 528 O O . PRO A 1 70 ? -14.873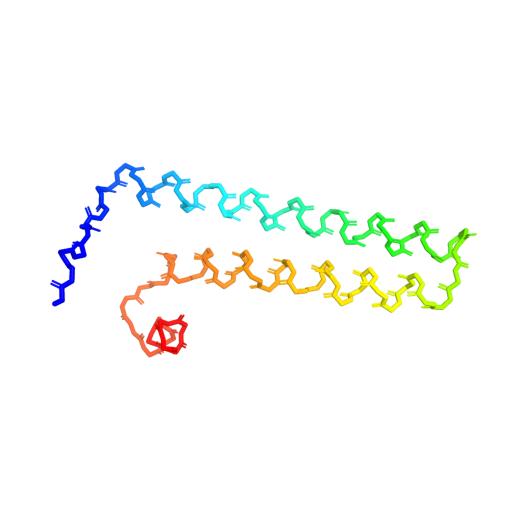 -13.476 14.861 1.00 64.50 70 PRO A O 1
ATOM 531 N N . LYS A 1 71 ? -16.255 -12.940 16.538 1.00 67.00 71 LYS A N 1
ATOM 532 C CA . LYS A 1 71 ? -15.401 -13.544 17.577 1.00 67.00 71 LYS A CA 1
ATOM 533 C C . LYS A 1 71 ? -15.207 -15.043 17.284 1.00 67.00 71 LYS A C 1
ATOM 535 O O . LYS A 1 71 ? -16.177 -15.789 17.242 1.00 67.00 71 LYS A O 1
ATOM 540 N N . GLY A 1 72 ? -13.960 -15.476 17.092 1.00 72.00 72 GLY A N 1
ATOM 541 C CA . GLY A 1 72 ? -13.613 -16.861 16.759 1.00 72.00 72 GLY A CA 1
ATOM 542 C C . GLY A 1 72 ? -12.117 -17.047 16.483 1.00 72.00 72 GLY A C 1
ATOM 543 O O . GLY A 1 72 ? -11.363 -16.075 16.483 1.00 72.00 72 GLY A O 1
ATOM 544 N N . ARG A 1 73 ? -11.690 -18.293 16.218 1.00 65.12 73 ARG A N 1
ATOM 545 C CA . ARG A 1 73 ? -10.268 -18.674 16.037 1.00 65.12 73 ARG A CA 1
ATOM 546 C C . ARG A 1 73 ? -9.524 -17.846 14.979 1.00 65.12 73 ARG A C 1
ATOM 548 O O . ARG A 1 73 ? -8.361 -17.524 15.183 1.00 65.12 73 ARG A O 1
ATOM 555 N N . ALA A 1 74 ? -10.190 -17.466 13.887 1.00 65.31 74 ALA A N 1
ATOM 556 C CA . ALA A 1 74 ? -9.590 -16.628 12.846 1.00 65.31 74 ALA A CA 1
ATOM 557 C C . ALA A 1 74 ? -9.267 -15.211 13.356 1.00 65.31 74 ALA A C 1
ATOM 559 O O . ALA A 1 74 ? -8.170 -14.709 13.138 1.00 65.31 74 ALA A O 1
ATOM 560 N N . LYS A 1 75 ? -10.180 -14.597 14.122 1.00 66.06 75 LYS A N 1
ATOM 561 C CA . LYS A 1 75 ? -9.951 -13.293 14.764 1.00 66.06 75 LYS A CA 1
ATOM 562 C C . LYS A 1 75 ? -8.828 -13.351 15.798 1.00 66.06 75 LYS A C 1
ATOM 564 O O . LYS A 1 75 ? -8.081 -12.392 15.928 1.00 66.06 75 LYS A O 1
ATOM 569 N N . THR A 1 76 ? -8.729 -14.463 16.529 1.00 63.09 76 THR A N 1
ATOM 570 C CA . THR A 1 76 ? -7.637 -14.742 17.470 1.00 63.09 76 THR A CA 1
ATOM 571 C C . THR A 1 76 ? -6.304 -14.709 16.726 1.00 63.09 76 THR A C 1
ATOM 573 O O . THR A 1 76 ? -5.482 -13.871 17.048 1.00 63.09 76 THR A O 1
ATOM 576 N N . PHE A 1 77 ? -6.123 -15.501 15.668 1.00 68.44 77 PHE A N 1
ATOM 577 C CA . PHE A 1 77 ? -4.862 -15.535 14.912 1.00 68.44 77 PHE A CA 1
ATOM 578 C C . PHE A 1 77 ? -4.424 -14.170 14.350 1.00 68.44 77 PHE A C 1
ATOM 580 O O . PHE A 1 77 ? -3.242 -13.880 14.346 1.00 68.44 77 PHE A O 1
ATOM 587 N N . LEU A 1 78 ? -5.362 -13.323 13.913 1.00 65.62 78 LEU A N 1
ATOM 588 C CA . LEU A 1 78 ? -5.061 -11.962 13.439 1.00 65.62 78 LEU A CA 1
ATOM 589 C C . LEU A 1 78 ? -4.769 -10.954 14.571 1.00 65.62 78 LEU A C 1
ATOM 591 O O . LEU A 1 78 ? -4.225 -9.887 14.304 1.00 65.62 78 LEU A O 1
ATOM 595 N N . LYS A 1 79 ? -5.184 -11.252 15.812 1.00 60.69 79 LYS A N 1
ATOM 596 C CA . LYS A 1 79 ? -4.960 -10.413 17.004 1.00 60.69 79 LYS A CA 1
ATOM 597 C C . LYS A 1 79 ? -3.637 -10.702 17.723 1.00 60.69 79 LYS A C 1
ATOM 599 O O . LYS A 1 79 ? -3.217 -9.846 18.499 1.00 60.69 79 LYS A O 1
ATOM 604 N N . TYR A 1 80 ? -3.086 -11.905 17.556 1.00 53.50 80 TYR A N 1
ATOM 605 C CA . TYR A 1 80 ? -1.824 -12.355 18.159 1.00 53.50 80 TYR A CA 1
ATOM 606 C C . TYR A 1 80 ? -0.668 -12.162 17.182 1.00 53.50 80 TYR A C 1
ATOM 608 O O . TYR A 1 80 ? 0.449 -11.908 17.681 1.00 53.50 80 TYR A O 1
#

Radius of gyration: 16.47 Å; Cα contacts (8 Å, |Δi|>4): 48; chains: 1; bounding box: 32×25×52 Å

Organism: NCBI:txid1298598

InterPro domains:
  IPR004254 AdipoR/Haemolysin-III-related [PF03006] (7-70)

Sequence (80 aa):
MGSTHEFSVKEEVANSVTHGIGMLLSIAGLVILIVYSTLYGTVWHIVSFTLFGGTMVLLYTSSTLLHSLPKGRAKTFLKY

Solvent-accessible surface area (backbone atoms only — not comparable to full-atom values): 4430 Å² total; per-residue (Å²): 130,82,85,79,80,79,76,51,74,68,54,53,50,51,49,46,50,54,30,45,51,47,24,56,51,26,50,55,50,32,52,52,48,46,55,50,20,70,76,74,51,47,72,66,46,38,55,50,41,50,53,53,27,49,50,46,29,50,52,20,45,52,54,33,46,47,73,68,47,65,96,48,74,70,33,48,65,72,73,108

Mean predicted aligned error: 6.75 Å

Secondary structure (DSSP, 8-state):
-----PPPHHHHHHHHHHHHHHHHHHHHHHHHHHHHHHHH--HHHHHHHHHHHHHHHHHHHHHHHHHHSPSSHHHHHHH-